Protein AF-A0ABD5YX80-F1 (afdb_monomer_lite)

Organism: NCBI:txid2934937

Secondary structure (DSSP, 8-state):
------S-HHHHHHHHHTTS---TT--EEEEEEE---SS-HHHHHHHHHHHSTTSS--THHHHHHH-SEEEEEEEES-HHHHHHHHHHT-TTS-HHHHHS-EEEEEEEEE-SSHHHHHHHHHHHHHHHHHHSTTEEEEE--S--TTS-S------------

InterPro domains:
  IPR000305 GIY-YIG endonuclease [PF01541] (69-129)
  IPR000305 GIY-YIG endonuclease [PS50164] (25-134)
  IPR035901 GIY-YIG endonuclease superfamily [G3DSA:3.40.1440.10] (60-147)

Structure (mmCIF, N/CA/C/O backbone):
data_AF-A0ABD5YX80-F1
#
_entry.id   AF-A0ABD5YX80-F1
#
loop_
_atom_site.group_PDB
_atom_site.id
_atom_site.type_symbol
_atom_site.label_atom_id
_atom_site.label_alt_id
_atom_site.label_comp_id
_atom_site.label_asym_id
_atom_site.label_entity_id
_atom_site.label_seq_id
_atom_site.pdbx_PDB_ins_code
_atom_site.Cartn_x
_atom_site.Cartn_y
_atom_site.Cartn_z
_atom_site.occupancy
_atom_site.B_iso_or_equiv
_atom_site.auth_seq_id
_atom_site.auth_comp_id
_atom_site.auth_asym_id
_atom_site.auth_atom_id
_atom_site.pdbx_PDB_model_num
ATOM 1 N N . MET A 1 1 ? 13.301 -26.886 2.115 1.00 29.22 1 MET A N 1
ATOM 2 C CA . MET A 1 1 ? 12.637 -25.979 3.072 1.00 29.22 1 MET A CA 1
ATOM 3 C C . MET A 1 1 ? 11.388 -25.474 2.377 1.00 29.22 1 MET A C 1
ATOM 5 O O . MET A 1 1 ? 11.510 -24.848 1.336 1.00 29.22 1 MET A O 1
ATOM 9 N N . GLU A 1 2 ? 10.217 -25.910 2.830 1.00 24.52 2 GLU A N 1
ATOM 10 C CA . GLU A 1 2 ? 8.963 -25.850 2.072 1.00 24.52 2 GLU A CA 1
ATOM 11 C C . GLU A 1 2 ? 8.122 -24.671 2.576 1.00 24.52 2 GLU A C 1
ATOM 13 O O . GLU A 1 2 ? 7.692 -24.659 3.729 1.00 24.52 2 GLU A O 1
ATOM 18 N N . ILE A 1 3 ? 7.931 -23.654 1.736 1.00 30.83 3 ILE A N 1
ATOM 19 C CA . ILE A 1 3 ? 7.043 -22.533 2.050 1.00 30.83 3 ILE A CA 1
ATOM 20 C C . ILE A 1 3 ? 5.607 -23.032 1.857 1.00 30.83 3 ILE A C 1
ATOM 22 O O . ILE A 1 3 ? 5.176 -23.290 0.732 1.00 30.83 3 ILE A O 1
ATOM 26 N N . LYS A 1 4 ? 4.858 -23.196 2.953 1.00 27.48 4 LYS A N 1
ATOM 27 C CA . LYS A 1 4 ? 3.425 -23.516 2.898 1.00 27.48 4 LYS A CA 1
ATOM 28 C C . LYS A 1 4 ? 2.635 -22.250 2.577 1.00 27.48 4 LYS A C 1
ATOM 30 O O . LYS A 1 4 ? 2.335 -21.457 3.462 1.00 27.48 4 LYS A O 1
ATOM 35 N N . LEU A 1 5 ? 2.315 -22.075 1.299 1.00 38.00 5 LEU A N 1
ATOM 36 C CA . LEU A 1 5 ? 1.344 -21.082 0.837 1.00 38.00 5 LEU A CA 1
ATOM 37 C C . LEU A 1 5 ? -0.081 -21.484 1.276 1.00 38.00 5 LEU A C 1
ATOM 39 O O . LEU A 1 5 ? -0.358 -22.688 1.345 1.00 38.00 5 LEU A O 1
ATOM 43 N N . PRO A 1 6 ? -0.985 -20.518 1.543 1.00 39.28 6 PRO A N 1
ATOM 44 C CA . PRO A 1 6 ? -2.387 -20.793 1.854 1.00 39.28 6 PRO A CA 1
ATOM 45 C C . PRO A 1 6 ? -3.022 -21.699 0.792 1.00 39.28 6 PRO A C 1
ATOM 47 O O . PRO A 1 6 ? -2.756 -21.564 -0.401 1.00 39.28 6 PRO A O 1
ATOM 50 N N . SER A 1 7 ? -3.853 -22.646 1.225 1.00 43.47 7 SER A N 1
ATOM 51 C CA . SER A 1 7 ? -4.444 -23.710 0.399 1.00 43.47 7 SER A CA 1
ATOM 52 C C . SER A 1 7 ? -5.546 -23.245 -0.561 1.00 43.47 7 SER A C 1
ATOM 54 O O . SER A 1 7 ? -6.302 -24.075 -1.062 1.00 43.47 7 SER A O 1
ATOM 56 N N . ASP A 1 8 ? -5.661 -21.943 -0.809 1.00 41.28 8 ASP A N 1
ATOM 57 C CA . ASP A 1 8 ? -6.669 -21.386 -1.701 1.00 41.28 8 ASP A CA 1
ATOM 58 C C . ASP A 1 8 ? -6.208 -21.526 -3.171 1.00 41.28 8 ASP A C 1
ATOM 60 O O . ASP A 1 8 ? -5.176 -20.960 -3.560 1.00 41.28 8 ASP A O 1
ATOM 64 N N . PRO A 1 9 ? -6.930 -22.295 -4.010 1.00 40.94 9 PRO A N 1
ATOM 65 C CA . PRO A 1 9 ? -6.557 -22.538 -5.404 1.00 40.94 9 PRO A CA 1
ATOM 66 C C . PRO A 1 9 ? -6.540 -21.262 -6.264 1.00 40.94 9 PRO A C 1
ATOM 68 O O . PRO A 1 9 ? -5.878 -21.240 -7.301 1.00 40.94 9 PRO A O 1
ATOM 71 N N . THR A 1 10 ? -7.178 -20.179 -5.813 1.00 42.62 10 THR A N 1
ATOM 72 C CA . THR A 1 10 ? -7.237 -18.888 -6.516 1.00 42.62 10 THR A CA 1
ATOM 73 C C . THR A 1 10 ? -5.892 -18.145 -6.481 1.00 42.62 10 THR A C 1
ATOM 75 O O . THR A 1 10 ? -5.532 -17.447 -7.433 1.00 42.62 10 THR A O 1
ATOM 78 N N . TYR A 1 11 ? -5.086 -18.352 -5.430 1.00 47.09 11 TYR A N 1
ATOM 79 C CA . TYR A 1 11 ? -3.768 -17.717 -5.286 1.00 47.09 11 TYR A CA 1
ATOM 80 C C . TYR A 1 11 ? -2.703 -18.336 -6.190 1.00 47.09 11 TYR A C 1
ATOM 82 O O . TYR A 1 11 ? -1.842 -17.622 -6.701 1.00 47.09 11 TYR A O 1
ATOM 90 N N . ARG A 1 12 ? -2.755 -19.655 -6.417 1.00 42.00 12 ARG A N 1
ATOM 91 C CA . ARG A 1 12 ? -1.761 -20.350 -7.252 1.00 42.00 12 ARG A CA 1
ATOM 92 C C . ARG A 1 12 ? -1.903 -19.997 -8.725 1.00 42.00 12 ARG A C 1
ATOM 94 O O . ARG A 1 12 ? -0.890 -19.779 -9.377 1.00 42.00 12 ARG A O 1
ATOM 101 N N . G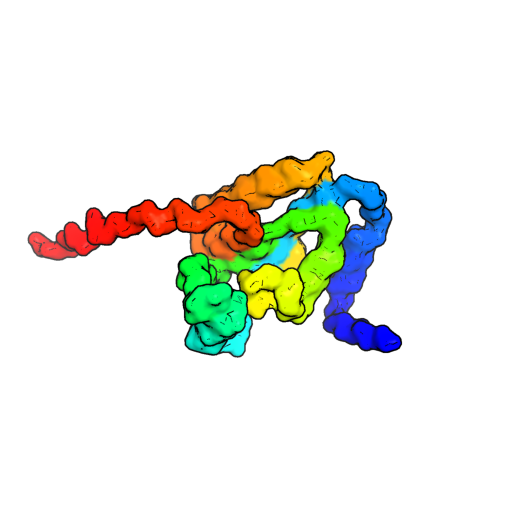LU A 1 13 ? -3.130 -19.894 -9.227 1.00 41.56 13 GLU A N 1
ATOM 102 C CA . GLU A 1 13 ? -3.365 -19.555 -10.633 1.00 41.56 13 GLU A CA 1
ATOM 103 C C . GLU A 1 13 ? -3.093 -18.066 -10.905 1.00 41.56 13 GLU A C 1
ATOM 105 O O . GLU A 1 13 ? -2.477 -17.731 -11.912 1.00 41.56 13 GLU A O 1
ATOM 110 N N . THR A 1 14 ? -3.423 -17.174 -9.960 1.00 41.47 14 THR A N 1
ATOM 111 C CA . THR A 1 14 ? -3.083 -15.742 -10.067 1.00 41.47 14 THR A CA 1
ATOM 112 C C . THR A 1 14 ? -1.569 -15.524 -9.999 1.00 41.47 14 THR A C 1
ATOM 114 O O . THR A 1 14 ? -1.013 -14.848 -10.856 1.00 41.47 14 THR A O 1
ATOM 117 N N . ALA A 1 15 ? -0.863 -16.145 -9.047 1.00 40.53 15 ALA A N 1
ATOM 118 C CA . ALA A 1 15 ? 0.597 -16.054 -8.964 1.00 40.53 15 ALA A CA 1
ATOM 119 C C . ALA A 1 15 ? 1.301 -16.674 -10.186 1.00 40.53 15 ALA A C 1
ATOM 121 O O . ALA A 1 15 ? 2.346 -16.174 -10.603 1.00 40.53 15 ALA A O 1
ATOM 122 N N . ARG A 1 16 ? 0.717 -17.725 -10.783 1.00 41.62 16 ARG A N 1
ATOM 123 C CA . ARG A 1 16 ? 1.209 -18.377 -12.004 1.00 41.62 16 ARG A CA 1
ATOM 124 C C . ARG A 1 16 ? 1.036 -17.505 -13.254 1.00 41.62 16 ARG A C 1
ATOM 126 O O . ARG A 1 16 ? 1.978 -17.365 -14.023 1.00 41.62 16 ARG A O 1
ATOM 133 N N . LEU A 1 17 ? -0.126 -16.876 -13.437 1.00 45.97 17 LEU A N 1
ATOM 134 C CA . LEU A 1 17 ? -0.362 -15.941 -14.549 1.00 45.97 17 LEU A CA 1
ATOM 135 C C . LEU A 1 17 ? 0.510 -14.678 -14.450 1.00 45.97 17 LEU A C 1
ATOM 137 O O . LEU A 1 17 ? 0.770 -14.025 -15.455 1.00 45.97 17 LEU A O 1
ATOM 141 N N . LEU A 1 18 ? 0.992 -14.356 -13.248 1.00 44.84 18 LEU A N 1
ATOM 142 C CA . LEU A 1 18 ? 1.946 -13.276 -12.998 1.00 44.84 18 LEU A CA 1
ATOM 143 C C . LEU A 1 18 ? 3.418 -13.676 -13.223 1.00 44.84 18 LEU A C 1
ATOM 145 O O . LEU A 1 18 ? 4.263 -12.788 -13.280 1.00 44.84 18 LEU A O 1
ATOM 149 N N . THR A 1 19 ? 3.740 -14.976 -13.324 1.00 42.44 19 THR A N 1
ATOM 150 C CA . THR A 1 19 ? 5.124 -15.501 -13.422 1.00 42.44 19 THR A CA 1
ATOM 151 C C . THR A 1 19 ? 5.559 -15.892 -14.840 1.00 42.44 19 THR A C 1
ATOM 153 O O . THR A 1 19 ? 6.724 -16.246 -15.022 1.00 42.44 19 THR A O 1
ATOM 156 N N . GLU A 1 20 ? 4.688 -15.836 -15.854 1.00 40.50 20 GLU A N 1
ATOM 157 C CA . GLU A 1 20 ? 5.092 -16.126 -17.238 1.00 40.50 20 GLU A CA 1
ATOM 158 C C . GLU A 1 20 ? 5.854 -14.932 -17.852 1.00 40.50 20 GLU A C 1
ATOM 160 O O . GLU A 1 20 ? 5.275 -13.909 -18.205 1.00 40.50 20 GLU A O 1
ATOM 165 N N . SER A 1 21 ? 7.182 -15.103 -17.913 1.00 43.34 21 SER A N 1
ATOM 166 C CA . SER A 1 21 ? 8.235 -14.293 -18.552 1.00 43.34 21 SER A CA 1
ATOM 167 C C . SER A 1 21 ? 8.061 -12.772 -18.530 1.00 43.34 21 SER A C 1
ATOM 169 O O . SER A 1 21 ? 7.691 -12.148 -19.523 1.00 43.34 21 SER A O 1
ATOM 171 N N . VAL A 1 22 ? 8.463 -12.173 -17.408 1.00 46.50 22 VAL A N 1
ATOM 172 C CA . VAL A 1 22 ? 8.864 -10.763 -17.341 1.00 46.50 22 VAL A CA 1
ATOM 173 C C . VAL A 1 22 ? 10.317 -10.688 -17.811 1.00 46.50 22 VAL A C 1
ATOM 175 O O . VAL A 1 22 ? 11.216 -11.149 -17.105 1.00 46.50 22 VAL A O 1
ATOM 178 N N . GLU A 1 23 ? 10.556 -10.177 -19.020 1.00 46.47 23 GLU A N 1
ATOM 179 C CA . GLU A 1 23 ? 11.920 -9.833 -19.423 1.00 46.47 23 GLU A CA 1
ATOM 180 C C . GLU A 1 23 ? 12.447 -8.722 -18.503 1.00 46.47 23 GLU A C 1
ATOM 182 O O . GLU A 1 23 ? 11.728 -7.796 -18.117 1.00 46.47 23 GLU A O 1
ATOM 187 N N . ALA A 1 24 ? 13.697 -8.877 -18.073 1.00 46.47 24 ALA A N 1
ATOM 188 C CA . ALA A 1 24 ? 14.333 -7.997 -17.110 1.00 46.47 24 ALA A CA 1
ATOM 189 C C . ALA A 1 24 ? 14.589 -6.625 -17.748 1.00 46.47 24 ALA A C 1
ATOM 191 O O . ALA A 1 24 ? 15.560 -6.487 -18.478 1.00 46.47 24 ALA A O 1
ATOM 192 N N . GLU A 1 25 ? 13.684 -5.673 -17.494 1.00 54.44 25 GLU A N 1
ATOM 193 C CA . GLU A 1 25 ? 13.874 -4.203 -17.442 1.00 54.44 25 GLU A CA 1
ATOM 194 C C . GLU A 1 25 ? 12.533 -3.436 -17.287 1.00 54.44 25 GLU A C 1
ATOM 196 O O . GLU A 1 25 ? 12.449 -2.231 -17.521 1.00 54.44 25 GLU A O 1
ATOM 201 N N . GLU A 1 26 ? 11.443 -4.102 -16.891 1.00 72.81 26 GLU A N 1
ATOM 202 C CA . GLU A 1 26 ? 10.098 -3.517 -16.936 1.00 72.81 26 GLU A CA 1
ATOM 203 C C . GLU A 1 26 ? 9.591 -3.147 -15.535 1.00 72.81 26 GLU A C 1
ATOM 205 O O . GLU A 1 26 ? 9.461 -3.998 -14.656 1.00 72.81 26 GLU A O 1
ATOM 210 N N . THR A 1 27 ? 9.273 -1.866 -15.314 1.00 88.38 27 THR A N 1
ATOM 211 C CA . THR A 1 27 ? 8.610 -1.412 -14.082 1.00 88.38 27 THR A CA 1
ATOM 212 C C . THR A 1 27 ? 7.099 -1.631 -14.180 1.00 88.38 27 THR A C 1
ATOM 214 O O . THR A 1 27 ? 6.471 -1.332 -15.196 1.00 88.38 27 THR A O 1
ATOM 217 N N . TYR A 1 28 ? 6.489 -2.113 -13.104 1.00 89.88 28 TYR A N 1
ATOM 218 C CA . TYR A 1 28 ? 5.057 -2.355 -12.987 1.00 89.88 28 TYR A CA 1
ATOM 219 C C . TYR A 1 28 ? 4.441 -1.466 -11.918 1.00 89.88 28 TYR A C 1
ATOM 221 O O . TYR A 1 28 ? 4.994 -1.327 -10.835 1.00 89.88 28 TYR A O 1
ATOM 229 N N . LEU A 1 29 ? 3.249 -0.948 -12.199 1.00 90.19 29 LEU A N 1
ATOM 230 C CA . LEU A 1 29 ? 2.333 -0.346 -11.238 1.00 90.19 29 LEU A CA 1
ATOM 231 C C . LEU A 1 29 ? 1.341 -1.407 -10.754 1.00 90.19 29 LEU A C 1
ATOM 233 O O . LEU A 1 29 ? 0.743 -2.111 -11.572 1.00 90.19 29 LEU A O 1
ATOM 237 N N . TYR A 1 30 ? 1.103 -1.491 -9.452 1.00 88.69 30 TYR A N 1
ATOM 238 C CA . TYR A 1 30 ? 0.128 -2.407 -8.871 1.00 88.69 30 TYR A CA 1
ATOM 239 C C . TYR A 1 30 ? -0.771 -1.724 -7.840 1.00 88.69 30 TYR A C 1
ATOM 241 O O . TYR A 1 30 ? -0.413 -0.712 -7.239 1.00 88.69 30 TYR A O 1
ATOM 249 N N . LEU A 1 31 ? -1.961 -2.300 -7.662 1.00 89.38 31 LEU A N 1
ATOM 250 C CA . LEU A 1 31 ? -2.948 -1.887 -6.671 1.00 89.38 31 LEU A CA 1
ATOM 251 C C . LEU A 1 31 ? -3.391 -3.105 -5.866 1.00 89.38 31 LEU A C 1
ATOM 253 O O . LEU A 1 31 ? -3.875 -4.091 -6.433 1.00 89.38 31 LEU A O 1
ATOM 257 N N . LEU A 1 32 ? -3.233 -3.016 -4.551 1.00 92.06 32 LEU A N 1
ATOM 258 C CA . LEU A 1 32 ? -3.665 -4.021 -3.588 1.00 92.06 32 LEU A CA 1
ATOM 259 C C . LEU A 1 32 ? -4.880 -3.501 -2.834 1.00 92.06 32 LEU A C 1
ATOM 261 O O . LEU A 1 32 ? -4.892 -2.352 -2.396 1.00 92.06 32 LEU A O 1
ATOM 265 N N . GLU A 1 33 ? -5.884 -4.349 -2.665 1.00 90.69 33 GLU A N 1
ATOM 266 C CA . GLU A 1 33 ? -6.953 -4.087 -1.712 1.00 90.69 33 GLU A CA 1
ATOM 267 C C . GLU A 1 33 ? -6.567 -4.654 -0.353 1.00 90.69 33 GLU A C 1
ATOM 269 O O . GLU A 1 33 ? -6.146 -5.811 -0.236 1.00 90.69 33 GLU A O 1
ATOM 274 N N . CYS A 1 34 ? -6.704 -3.810 0.661 1.00 94.00 34 CYS A N 1
ATOM 275 C CA . CYS A 1 34 ? -6.309 -4.088 2.026 1.00 94.00 34 CYS A CA 1
ATOM 276 C C . CYS A 1 34 ? -7.538 -4.215 2.918 1.00 94.00 34 CYS A C 1
ATOM 278 O O . CYS A 1 34 ? -8.581 -3.608 2.675 1.00 94.00 34 CYS A O 1
ATOM 280 N N . GLU A 1 35 ? -7.405 -5.004 3.975 1.00 92.19 35 GLU A N 1
ATOM 281 C CA . GLU A 1 35 ? -8.439 -5.144 4.995 1.00 92.19 35 GLU A CA 1
ATOM 282 C C . GLU A 1 35 ? -7.989 -4.581 6.338 1.00 92.19 35 GLU A C 1
ATOM 284 O O . GLU A 1 35 ? -6.799 -4.444 6.633 1.00 92.19 35 GLU A O 1
ATOM 289 N N . ARG A 1 36 ? -8.976 -4.237 7.169 1.00 89.31 36 ARG A N 1
ATOM 290 C CA . ARG A 1 36 ? -8.714 -3.902 8.564 1.00 89.31 36 ARG A CA 1
ATOM 291 C C . ARG A 1 36 ? -8.444 -5.200 9.326 1.00 89.31 36 ARG A C 1
ATOM 293 O O . ARG A 1 36 ? -9.287 -6.098 9.266 1.00 89.31 36 ARG A O 1
ATOM 300 N N . PRO A 1 37 ? -7.324 -5.304 10.058 1.00 86.19 37 PRO A N 1
ATOM 301 C CA . PRO A 1 37 ? -7.063 -6.478 10.872 1.00 86.19 37 PRO A CA 1
ATOM 302 C C . PRO A 1 37 ? -8.094 -6.575 12.001 1.00 86.19 37 PRO A C 1
ATOM 304 O O . PRO A 1 37 ? -8.653 -5.573 12.453 1.00 86.19 37 PRO A O 1
ATOM 307 N N . ASN A 1 38 ? -8.320 -7.791 12.494 1.00 86.75 38 ASN A N 1
ATOM 308 C CA . ASN A 1 38 ? -9.163 -8.035 13.661 1.00 86.75 38 ASN A CA 1
ATOM 309 C C . ASN A 1 38 ? -8.402 -7.702 14.961 1.00 86.75 38 ASN A C 1
ATOM 311 O O . ASN A 1 38 ? -8.083 -8.582 15.758 1.00 86.75 38 ASN A O 1
ATOM 315 N N . GLU A 1 39 ? -8.056 -6.427 15.133 1.00 87.81 39 GLU A N 1
ATOM 316 C CA . GLU A 1 39 ? -7.275 -5.891 16.251 1.00 87.81 39 GLU A CA 1
ATOM 317 C C . GLU A 1 39 ? -7.885 -4.572 16.752 1.00 87.81 39 GLU A C 1
ATOM 319 O O . GLU A 1 39 ? -8.667 -3.916 16.061 1.00 87.81 39 GLU A O 1
ATOM 324 N N . THR A 1 40 ? -7.535 -4.161 17.976 1.00 89.69 40 THR A N 1
ATOM 325 C CA . THR A 1 40 ? -7.988 -2.865 18.506 1.00 89.69 40 THR A CA 1
ATOM 326 C C . THR A 1 40 ? -7.212 -1.712 17.874 1.00 89.69 40 THR A C 1
ATOM 328 O O . THR A 1 40 ? -6.027 -1.847 17.565 1.00 89.69 40 THR A O 1
ATOM 331 N N . VAL A 1 41 ? -7.848 -0.542 17.757 1.00 87.56 41 VAL A N 1
ATOM 332 C CA . VAL A 1 41 ? -7.194 0.684 17.265 1.00 87.56 41 VAL A CA 1
ATOM 333 C C . VAL A 1 41 ? -5.929 1.001 18.068 1.00 87.56 41 VAL A C 1
ATOM 335 O O . VAL A 1 41 ? -4.901 1.334 17.488 1.00 87.56 41 VAL A O 1
ATOM 338 N N . GLN A 1 42 ? -5.967 0.835 19.391 1.00 88.81 42 GLN A N 1
ATOM 339 C CA . GLN A 1 42 ? -4.823 1.052 20.276 1.00 88.81 42 GLN A CA 1
ATOM 340 C C . GLN A 1 42 ? -3.662 0.103 19.955 1.00 88.81 42 GLN A C 1
ATOM 342 O O . GLN A 1 42 ? -2.518 0.546 19.898 1.00 88.81 42 GLN A O 1
ATOM 347 N N . THR A 1 43 ? -3.942 -1.178 19.697 1.00 90.06 43 THR A N 1
ATOM 348 C CA . THR A 1 43 ? -2.920 -2.151 19.274 1.00 90.06 43 THR A CA 1
ATOM 349 C C . THR A 1 43 ? -2.292 -1.749 17.942 1.00 90.06 43 THR A C 1
ATOM 351 O O . THR A 1 43 ? -1.073 -1.813 17.791 1.00 90.06 43 THR A O 1
ATOM 354 N N . MET A 1 44 ? -3.103 -1.282 16.989 1.00 89.25 44 MET A N 1
ATOM 355 C CA . MET A 1 44 ? -2.590 -0.807 15.706 1.00 89.25 44 MET A CA 1
ATOM 356 C C . MET A 1 44 ? -1.692 0.422 15.881 1.00 89.25 44 MET A C 1
ATOM 358 O O . MET A 1 44 ? -0.613 0.462 15.297 1.00 89.25 44 MET A O 1
ATOM 362 N N . ILE A 1 45 ? -2.108 1.401 16.694 1.00 88.25 45 ILE A N 1
ATOM 363 C CA . ILE A 1 45 ? -1.327 2.614 16.989 1.00 88.25 45 ILE A CA 1
ATOM 364 C C . ILE A 1 45 ? 0.023 2.241 17.604 1.00 88.25 45 ILE A C 1
ATOM 366 O O . ILE A 1 45 ? 1.051 2.677 17.101 1.00 88.25 45 ILE A O 1
ATOM 370 N N . GLN A 1 46 ? 0.040 1.359 18.605 1.00 89.06 46 GLN A N 1
ATOM 371 C CA . GLN A 1 46 ? 1.281 0.897 19.238 1.00 89.06 46 GLN A CA 1
ATOM 372 C C . GLN A 1 46 ? 2.232 0.230 18.237 1.00 89.06 46 GLN A C 1
ATOM 374 O O . GLN A 1 46 ? 3.437 0.475 18.266 1.00 89.06 46 GLN A O 1
ATOM 379 N N . ARG A 1 47 ? 1.702 -0.592 17.320 1.00 87.69 47 ARG A N 1
ATOM 380 C CA . ARG A 1 47 ? 2.496 -1.191 16.236 1.00 87.69 47 ARG A CA 1
ATOM 381 C C . ARG A 1 47 ? 3.007 -0.139 15.255 1.00 87.69 47 ARG A C 1
ATOM 383 O O . ARG A 1 47 ? 4.110 -0.288 14.742 1.00 87.69 47 ARG A O 1
ATOM 390 N N . ALA A 1 48 ? 2.225 0.891 14.954 1.00 86.81 48 ALA A N 1
ATOM 391 C CA . ALA A 1 48 ? 2.659 1.973 14.078 1.00 86.81 48 ALA A CA 1
ATOM 392 C C . ALA A 1 48 ? 3.786 2.791 14.725 1.00 86.81 48 ALA A C 1
ATOM 394 O O . ALA A 1 48 ? 4.803 3.047 14.088 1.00 86.81 48 ALA A O 1
ATOM 395 N N . GLU A 1 49 ? 3.636 3.129 16.006 1.00 87.81 49 GLU A N 1
ATOM 396 C CA . GLU A 1 49 ? 4.631 3.843 16.806 1.00 87.81 49 GLU A CA 1
ATOM 397 C C . GLU A 1 49 ? 5.939 3.056 16.899 1.00 87.81 49 GLU A C 1
ATOM 399 O O . GLU A 1 49 ? 6.996 3.611 16.627 1.00 87.81 49 GLU A O 1
ATOM 404 N N . SER A 1 50 ? 5.881 1.748 17.172 1.00 84.69 50 SER A N 1
ATOM 405 C CA . SER A 1 50 ? 7.080 0.910 17.319 1.00 84.69 50 SER A CA 1
ATOM 406 C C . SER A 1 50 ? 7.921 0.772 16.045 1.00 84.69 50 SER A C 1
ATOM 408 O O . SER A 1 50 ? 9.060 0.318 16.111 1.00 84.69 50 SER A O 1
ATOM 410 N N . HIS A 1 51 ? 7.350 1.090 14.883 1.00 77.88 51 HIS A N 1
ATOM 411 C CA . HIS A 1 51 ? 8.011 1.003 13.577 1.00 77.88 51 HIS A CA 1
ATOM 412 C C . HIS A 1 51 ? 8.221 2.371 12.925 1.00 77.88 51 HIS A C 1
ATOM 414 O O . HIS A 1 51 ? 8.810 2.454 11.848 1.00 77.88 51 HIS A O 1
ATOM 420 N N . SER A 1 52 ? 7.737 3.435 13.561 1.00 74.25 52 SER A N 1
ATOM 421 C CA . SER A 1 52 ? 7.922 4.808 13.119 1.00 74.25 52 SER A CA 1
ATOM 422 C C . SER A 1 52 ? 9.237 5.346 13.666 1.00 74.25 52 SER A C 1
ATOM 424 O O . SER A 1 52 ? 9.545 5.183 14.845 1.00 74.25 52 SER A O 1
ATOM 426 N N . TYR A 1 53 ? 9.995 6.052 12.827 1.00 68.81 53 TYR A N 1
ATOM 427 C CA . TYR A 1 53 ? 11.255 6.689 13.225 1.00 68.81 53 TYR A CA 1
ATOM 428 C C . TYR A 1 53 ? 11.086 7.638 14.426 1.00 68.81 53 TYR A C 1
ATOM 430 O O . TYR A 1 53 ? 11.979 7.764 15.262 1.00 68.81 53 TYR A O 1
ATOM 438 N N . TYR A 1 54 ? 9.916 8.274 14.541 1.00 69.75 54 TYR A N 1
ATOM 439 C CA . TYR A 1 54 ? 9.613 9.246 15.593 1.00 69.75 54 TYR A CA 1
ATOM 440 C C . TYR A 1 54 ? 8.881 8.651 16.801 1.00 69.75 54 TYR A C 1
ATOM 442 O O . TYR A 1 54 ? 8.518 9.398 17.706 1.00 69.75 54 TYR A O 1
ATOM 450 N N . ASN A 1 55 ? 8.661 7.331 16.844 1.00 78.56 55 ASN A N 1
ATOM 451 C CA . ASN A 1 55 ? 7.802 6.676 17.839 1.00 78.56 55 ASN A CA 1
ATOM 452 C C . ASN A 1 55 ? 6.392 7.289 17.924 1.00 78.56 55 ASN A C 1
ATOM 454 O O . ASN A 1 55 ? 5.773 7.313 18.984 1.00 78.56 55 ASN A O 1
ATOM 458 N N . THR A 1 56 ? 5.896 7.811 16.803 1.00 84.12 56 THR A N 1
ATOM 459 C CA . THR A 1 56 ? 4.559 8.391 16.674 1.00 84.12 56 THR A CA 1
ATOM 460 C C . THR A 1 56 ? 3.812 7.711 15.538 1.00 84.12 56 THR A C 1
ATOM 462 O O . THR A 1 56 ? 4.404 7.346 14.516 1.00 84.12 56 THR A O 1
ATOM 465 N N . ALA A 1 57 ? 2.502 7.538 15.708 1.00 83.44 57 ALA A N 1
ATOM 466 C CA . ALA A 1 57 ? 1.654 7.035 14.640 1.00 83.44 57 ALA A CA 1
ATOM 467 C C . ALA A 1 57 ? 1.701 7.993 13.430 1.00 83.44 57 ALA A C 1
ATOM 469 O O . ALA A 1 57 ? 1.609 9.211 13.613 1.00 83.44 57 ALA A O 1
ATOM 470 N N . PRO A 1 58 ? 1.829 7.476 12.195 1.00 86.50 58 PRO A N 1
ATOM 471 C CA . PRO A 1 58 ? 1.811 8.315 11.004 1.00 86.50 58 PRO A CA 1
ATOM 472 C C . PRO A 1 58 ? 0.501 9.101 10.869 1.00 86.50 58 PRO A C 1
ATOM 474 O O . PRO A 1 58 ? -0.576 8.563 11.125 1.00 86.50 58 PRO A O 1
ATOM 477 N N . SER A 1 59 ? 0.572 10.346 10.389 1.00 86.88 59 SER A N 1
ATOM 478 C CA . SER A 1 59 ? -0.592 11.242 10.249 1.00 86.88 59 SER A CA 1
ATOM 479 C C . SER A 1 59 ? -1.718 10.660 9.387 1.00 86.88 59 SER A C 1
ATOM 481 O O . SER A 1 59 ? -2.898 10.880 9.652 1.00 86.88 59 SER A O 1
ATOM 483 N N . TRP A 1 60 ? -1.371 9.855 8.383 1.00 88.31 60 TRP A N 1
ATOM 484 C CA . TRP A 1 60 ? -2.338 9.194 7.510 1.00 88.31 60 TRP A CA 1
ATOM 485 C C . TRP A 1 60 ? -3.170 8.111 8.220 1.00 88.31 60 TRP A C 1
ATOM 487 O O . TRP A 1 60 ? -4.235 7.729 7.729 1.00 88.31 60 TRP A O 1
ATOM 497 N N . MET A 1 61 ? -2.714 7.604 9.369 1.00 89.56 61 MET A N 1
ATOM 498 C CA . MET A 1 61 ? -3.315 6.450 10.037 1.00 89.56 61 MET A CA 1
ATOM 499 C C . MET A 1 61 ? -4.739 6.727 10.521 1.00 89.56 61 MET A C 1
ATOM 501 O O . MET A 1 61 ? -5.613 5.873 10.381 1.00 89.56 61 MET A O 1
ATOM 505 N N . GLU A 1 62 ? -5.003 7.925 11.043 1.00 87.06 62 GLU A N 1
ATOM 506 C CA . GLU A 1 62 ? -6.341 8.303 11.510 1.00 87.06 62 GLU A CA 1
ATOM 507 C C . GLU A 1 62 ? -7.359 8.326 10.356 1.00 87.06 62 GLU A C 1
ATOM 509 O O . GLU A 1 62 ? -8.521 7.947 10.515 1.00 87.06 62 GLU A O 1
ATOM 514 N N . ILE A 1 63 ? -6.916 8.732 9.164 1.00 88.50 63 ILE A N 1
ATOM 515 C CA . ILE A 1 63 ? -7.739 8.748 7.951 1.00 88.50 63 ILE A CA 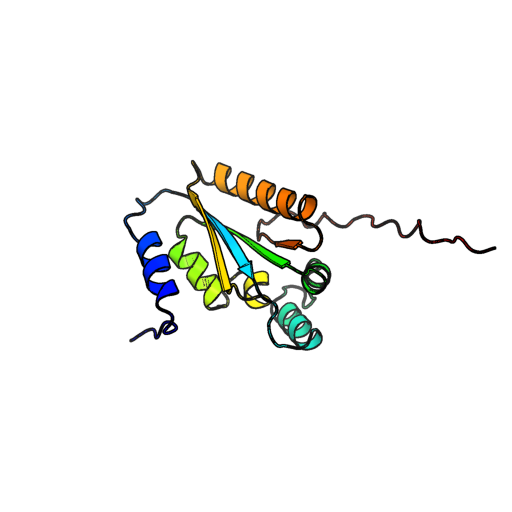1
ATOM 516 C C . ILE A 1 63 ? -8.005 7.310 7.492 1.00 88.50 63 ILE A C 1
ATOM 518 O O . ILE A 1 63 ? -9.159 6.943 7.269 1.00 88.50 63 ILE A O 1
ATOM 522 N N . ALA A 1 64 ? -6.967 6.469 7.444 1.00 90.25 64 ALA A N 1
ATOM 523 C CA . ALA A 1 64 ? -7.094 5.057 7.085 1.00 90.25 64 ALA A CA 1
ATOM 524 C C . ALA A 1 64 ? -8.066 4.302 8.016 1.00 90.25 64 ALA A C 1
ATOM 526 O O . ALA A 1 64 ? -8.930 3.558 7.556 1.00 90.25 64 ALA A O 1
ATOM 527 N N . LEU A 1 65 ? -8.001 4.545 9.328 1.00 89.75 65 LEU A N 1
ATOM 528 C CA . LEU A 1 65 ? -8.896 3.917 10.308 1.00 89.75 65 LEU A CA 1
ATOM 529 C C . LEU A 1 65 ? -10.368 4.332 10.149 1.00 89.75 65 LEU A C 1
ATOM 531 O O . LEU A 1 65 ? -11.266 3.585 10.548 1.00 89.75 65 LEU A O 1
ATOM 535 N N . ARG A 1 66 ? -10.636 5.503 9.560 1.00 87.81 66 ARG A N 1
ATOM 536 C CA . ARG A 1 66 ? -11.994 5.986 9.261 1.00 87.81 66 ARG A CA 1
ATOM 537 C C . ARG A 1 66 ? -12.500 5.536 7.886 1.00 87.81 66 ARG A C 1
A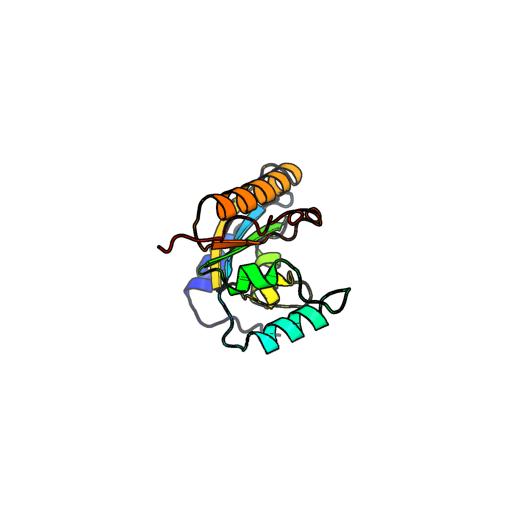TOM 539 O O . ARG A 1 66 ? -13.711 5.455 7.695 1.00 87.81 66 ARG A O 1
ATOM 546 N N . ALA A 1 67 ? -11.613 5.178 6.959 1.00 86.50 67 ALA A N 1
ATOM 547 C CA . ALA A 1 67 ? -11.964 4.796 5.592 1.00 86.50 67 ALA A CA 1
ATOM 548 C C . ALA A 1 67 ? -12.660 3.429 5.507 1.00 86.50 67 ALA A C 1
ATOM 550 O O . ALA A 1 67 ? -12.200 2.446 6.084 1.00 86.50 67 ALA A O 1
ATOM 551 N N . HIS A 1 68 ? -13.764 3.346 4.769 1.00 85.50 68 HIS A N 1
ATOM 552 C CA . HIS A 1 68 ? -14.494 2.096 4.543 1.00 85.50 68 HIS A CA 1
ATOM 553 C C . HIS A 1 68 ? -13.711 1.126 3.652 1.00 85.50 68 HIS A C 1
ATOM 555 O O . HIS A 1 68 ? -13.788 -0.083 3.853 1.00 85.50 68 HIS A O 1
ATOM 561 N N . HIS A 1 69 ? -12.954 1.663 2.693 1.00 86.69 69 HIS A N 1
ATOM 562 C CA . HIS A 1 69 ? -12.128 0.895 1.767 1.00 86.69 69 HIS A CA 1
ATOM 563 C C . HIS A 1 69 ? -10.674 1.352 1.848 1.00 86.69 69 HIS A C 1
ATOM 565 O O . HIS A 1 69 ? -10.396 2.546 1.958 1.00 86.69 69 HIS A O 1
ATOM 571 N N . LEU A 1 70 ? -9.750 0.397 1.776 1.00 91.81 70 LEU A N 1
ATOM 572 C CA . LEU A 1 70 ? -8.317 0.632 1.900 1.00 91.81 70 LEU A CA 1
ATOM 573 C C . LEU A 1 70 ? -7.607 0.050 0.689 1.00 91.81 70 LEU A C 1
ATOM 575 O O . LEU A 1 70 ? -7.784 -1.125 0.367 1.00 91.81 70 LEU A O 1
ATOM 579 N N . VAL A 1 71 ? -6.787 0.866 0.036 1.00 91.50 71 VAL A N 1
ATOM 580 C CA . VAL A 1 71 ? -5.979 0.413 -1.093 1.00 91.50 71 VAL A CA 1
ATOM 581 C C . VAL A 1 71 ? -4.538 0.877 -0.952 1.00 91.50 71 VAL A C 1
ATOM 583 O O . VAL A 1 71 ? -4.265 2.010 -0.556 1.00 91.50 71 VAL A O 1
ATOM 586 N N . TYR A 1 72 ? -3.616 -0.012 -1.300 1.00 94.69 72 TYR A N 1
ATOM 587 C CA . TYR A 1 72 ? -2.201 0.295 -1.436 1.00 94.69 72 TYR A CA 1
ATOM 588 C C . TYR A 1 72 ? -1.845 0.361 -2.918 1.00 94.69 72 TYR A C 1
ATOM 590 O O . TYR A 1 72 ? -2.137 -0.563 -3.678 1.00 94.69 72 TYR A O 1
ATOM 598 N N . VAL A 1 73 ? -1.211 1.452 -3.321 1.00 93.00 73 VAL A N 1
ATOM 599 C CA . VAL A 1 73 ? -0.675 1.670 -4.659 1.00 93.00 73 VAL A CA 1
ATOM 600 C C . VAL A 1 73 ? 0.843 1.611 -4.548 1.00 93.00 73 VAL A C 1
ATOM 602 O O . VAL A 1 73 ? 1.416 2.208 -3.641 1.00 93.00 73 VAL A O 1
ATOM 605 N N . GLY A 1 74 ? 1.496 0.895 -5.456 1.00 93.88 74 GLY A N 1
ATOM 606 C CA . GLY A 1 74 ? 2.952 0.851 -5.497 1.00 93.88 74 GLY A CA 1
ATOM 607 C C . GLY A 1 74 ? 3.480 0.540 -6.887 1.00 93.88 74 GLY A C 1
ATOM 608 O O . GLY A 1 74 ? 2.736 0.101 -7.768 1.00 93.88 74 GLY A O 1
ATOM 609 N N . GLN A 1 75 ? 4.782 0.736 -7.071 1.00 93.69 75 GLN A N 1
ATOM 610 C CA . GLN A 1 75 ? 5.502 0.322 -8.271 1.00 93.69 75 GLN A CA 1
ATOM 611 C C . GLN A 1 75 ? 6.722 -0.539 -7.947 1.00 93.69 75 GLN A C 1
ATOM 613 O O . GLN A 1 75 ? 7.264 -0.482 -6.841 1.00 93.69 75 GLN A O 1
ATOM 618 N N . THR A 1 76 ? 7.130 -1.388 -8.888 1.00 91.75 76 THR A N 1
ATOM 619 C CA . THR A 1 76 ? 8.331 -2.218 -8.750 1.00 91.75 76 THR A CA 1
ATOM 620 C C . THR A 1 76 ? 8.761 -2.840 -10.078 1.00 91.75 76 THR A C 1
ATOM 622 O O . THR A 1 76 ? 7.937 -3.094 -10.950 1.00 91.75 76 THR A O 1
ATOM 625 N N . GLU A 1 77 ? 10.044 -3.161 -10.205 1.00 90.38 77 GLU A N 1
ATOM 626 C CA . GLU A 1 77 ? 10.590 -4.010 -11.277 1.00 90.38 77 GLU A CA 1
ATOM 627 C C . GLU A 1 77 ? 10.410 -5.516 -10.980 1.00 90.38 77 GLU A C 1
ATOM 629 O O . GLU A 1 77 ? 10.561 -6.351 -11.864 1.00 90.38 77 GLU A O 1
ATOM 634 N N . ASN A 1 78 ? 10.050 -5.887 -9.742 1.00 88.06 78 ASN A N 1
ATOM 635 C CA . ASN A 1 78 ? 9.784 -7.268 -9.327 1.00 88.06 78 ASN A CA 1
ATOM 636 C C . ASN A 1 78 ? 8.388 -7.385 -8.678 1.00 88.06 78 ASN A C 1
ATOM 638 O O . ASN A 1 78 ? 8.282 -7.453 -7.445 1.00 88.06 78 ASN A O 1
ATOM 642 N N . PRO A 1 79 ? 7.301 -7.404 -9.479 1.00 87.00 79 PRO A N 1
ATOM 643 C CA . PRO A 1 79 ? 5.928 -7.367 -8.969 1.00 87.00 79 PRO A CA 1
ATOM 644 C C . PRO A 1 79 ? 5.609 -8.540 -8.052 1.00 87.00 79 PRO A C 1
ATOM 646 O O . PRO A 1 79 ? 5.023 -8.350 -6.990 1.00 87.00 79 PRO A O 1
ATOM 649 N N . ILE A 1 80 ? 6.049 -9.745 -8.405 1.00 87.19 80 ILE A N 1
ATOM 650 C CA . ILE A 1 80 ? 5.754 -10.945 -7.620 1.00 87.19 80 ILE A CA 1
ATOM 651 C C . ILE A 1 80 ? 6.462 -10.893 -6.273 1.00 87.19 80 ILE A C 1
ATOM 653 O O . ILE A 1 80 ? 5.827 -11.123 -5.242 1.00 87.19 80 ILE A O 1
ATOM 657 N N . GLY A 1 81 ? 7.756 -10.558 -6.270 1.00 83.38 81 GLY A N 1
ATOM 658 C CA . GLY A 1 81 ? 8.525 -10.416 -5.039 1.00 83.38 81 GLY A CA 1
ATOM 659 C C . GLY A 1 81 ? 7.906 -9.369 -4.120 1.00 83.38 81 GLY A C 1
ATOM 660 O O . GLY A 1 81 ? 7.617 -9.667 -2.964 1.00 83.38 81 GLY A O 1
ATOM 661 N N . ARG A 1 82 ? 7.605 -8.176 -4.649 1.00 90.50 82 ARG A N 1
ATOM 662 C CA . ARG A 1 82 ? 7.079 -7.071 -3.841 1.00 90.50 82 ARG A CA 1
ATOM 663 C C . ARG A 1 82 ? 5.674 -7.343 -3.304 1.00 90.50 82 ARG A C 1
ATOM 665 O O . ARG A 1 82 ? 5.426 -7.113 -2.125 1.00 90.50 82 ARG A O 1
ATOM 672 N N . ILE A 1 83 ? 4.768 -7.884 -4.121 1.00 88.56 83 ILE A N 1
ATOM 673 C CA . ILE A 1 83 ? 3.419 -8.264 -3.669 1.00 88.56 83 ILE A CA 1
ATOM 674 C C . ILE A 1 83 ? 3.505 -9.350 -2.591 1.00 88.56 83 ILE A C 1
ATOM 676 O O . ILE A 1 83 ? 2.787 -9.284 -1.595 1.00 88.56 83 ILE A O 1
ATOM 680 N N . THR A 1 84 ? 4.417 -10.313 -2.746 1.00 85.56 84 THR A N 1
ATOM 681 C CA . THR A 1 84 ? 4.649 -11.357 -1.738 1.00 85.56 84 THR A CA 1
ATOM 682 C C . THR A 1 84 ? 5.150 -10.762 -0.423 1.00 85.56 84 THR A C 1
ATOM 684 O O . THR A 1 84 ? 4.627 -11.117 0.630 1.00 85.56 84 THR A O 1
ATOM 687 N N . THR A 1 85 ? 6.097 -9.820 -0.471 1.00 87.62 85 THR A N 1
ATOM 688 C CA . THR A 1 85 ? 6.565 -9.067 0.704 1.00 87.62 85 THR A CA 1
ATOM 689 C C . THR A 1 85 ? 5.398 -8.403 1.441 1.00 87.62 85 THR A C 1
ATOM 691 O O . THR A 1 85 ? 5.266 -8.571 2.653 1.00 87.62 85 THR A O 1
ATOM 694 N N . HIS A 1 86 ? 4.502 -7.720 0.719 1.00 90.81 86 HIS A N 1
ATOM 695 C CA . HIS A 1 86 ? 3.318 -7.095 1.315 1.00 90.81 86 HIS A CA 1
ATOM 696 C C . HIS A 1 86 ? 2.350 -8.114 1.928 1.00 90.81 86 HIS A C 1
ATOM 698 O O . HIS A 1 86 ? 1.879 -7.909 3.043 1.00 90.81 86 HIS A O 1
ATOM 704 N N . ALA A 1 87 ? 2.078 -9.224 1.238 1.00 87.56 87 ALA A N 1
ATOM 705 C CA . ALA A 1 87 ? 1.178 -10.270 1.728 1.00 87.56 87 ALA A CA 1
ATOM 706 C C . ALA A 1 87 ? 1.717 -10.996 2.971 1.00 87.56 87 ALA A C 1
ATOM 708 O O . ALA A 1 87 ? 0.944 -11.435 3.817 1.00 87.56 87 ALA A O 1
ATOM 709 N N . GLN A 1 88 ? 3.039 -11.124 3.091 1.00 85.50 88 GLN A N 1
ATOM 710 C CA . GLN A 1 88 ? 3.686 -11.737 4.252 1.00 85.50 88 GLN A CA 1
ATOM 711 C C . GLN A 1 88 ? 3.836 -10.773 5.436 1.00 85.50 88 GLN A C 1
ATOM 713 O O . GLN A 1 88 ? 4.107 -11.228 6.545 1.00 85.50 88 GLN A O 1
ATOM 718 N N . GLY A 1 89 ? 3.678 -9.463 5.216 1.00 84.69 89 GLY A N 1
ATOM 719 C CA . GLY A 1 89 ? 3.811 -8.447 6.260 1.00 84.69 89 GLY A CA 1
ATOM 720 C C . GLY A 1 89 ? 5.206 -8.395 6.891 1.00 84.69 89 GLY A C 1
ATOM 721 O O . GLY A 1 89 ? 5.318 -8.078 8.076 1.00 84.69 89 GLY A O 1
ATOM 722 N N . THR A 1 90 ? 6.258 -8.734 6.134 1.00 82.31 90 THR A N 1
ATOM 723 C CA . THR A 1 90 ? 7.641 -8.706 6.636 1.00 82.31 90 THR A CA 1
ATOM 724 C C . THR A 1 90 ? 8.102 -7.276 6.925 1.00 82.31 90 THR A C 1
ATOM 726 O O . THR A 1 90 ? 7.448 -6.306 6.541 1.00 82.31 90 THR A O 1
ATOM 729 N N . ASP A 1 91 ? 9.250 -7.123 7.587 1.00 83.94 91 ASP A N 1
ATOM 730 C CA . ASP A 1 91 ? 9.810 -5.798 7.890 1.00 83.94 91 ASP A CA 1
ATOM 731 C C . ASP A 1 91 ? 10.188 -4.995 6.634 1.00 83.94 91 ASP A C 1
ATOM 733 O O . ASP A 1 91 ? 10.213 -3.769 6.685 1.00 83.94 91 ASP A O 1
ATOM 737 N N . ASP A 1 92 ? 10.376 -5.668 5.494 1.00 84.56 92 ASP A N 1
ATOM 738 C CA . ASP A 1 92 ? 10.621 -5.040 4.188 1.00 84.56 92 ASP A CA 1
ATOM 739 C C . ASP A 1 92 ? 9.338 -4.513 3.513 1.00 84.56 92 ASP A C 1
ATOM 741 O O . ASP A 1 92 ? 9.398 -3.851 2.468 1.00 84.56 92 ASP A O 1
ATOM 745 N N . ALA A 1 93 ? 8.159 -4.840 4.051 1.00 88.62 93 ALA A N 1
ATOM 746 C CA . ALA A 1 93 ? 6.885 -4.346 3.547 1.00 88.62 93 ALA A CA 1
ATOM 747 C C . ALA A 1 93 ? 6.636 -2.902 3.997 1.00 88.62 93 ALA A C 1
ATOM 749 O O . ALA A 1 93 ? 7.030 -2.487 5.086 1.00 88.62 93 ALA A O 1
ATOM 750 N N . ALA A 1 94 ? 5.897 -2.146 3.183 1.00 91.19 94 ALA A N 1
ATOM 751 C CA . ALA A 1 94 ? 5.462 -0.810 3.574 1.00 91.19 94 ALA A CA 1
ATOM 752 C C . ALA A 1 94 ? 4.658 -0.874 4.883 1.00 91.19 94 ALA A C 1
ATOM 754 O O . ALA A 1 94 ? 3.803 -1.757 5.048 1.00 91.19 94 ALA A O 1
ATOM 755 N N . LEU A 1 95 ? 4.886 0.086 5.786 1.00 91.44 95 LEU A N 1
ATOM 756 C CA . LEU A 1 95 ? 4.214 0.142 7.090 1.00 91.44 95 LEU A CA 1
ATOM 757 C C . LEU A 1 95 ? 2.690 0.048 6.948 1.00 91.44 95 LEU A C 1
ATOM 759 O O . LEU A 1 95 ? 2.047 -0.680 7.702 1.00 91.44 95 LEU A O 1
ATOM 763 N N . PHE A 1 96 ? 2.126 0.700 5.927 1.00 93.62 96 PHE A N 1
ATOM 764 C CA . PHE A 1 96 ? 0.706 0.601 5.597 1.00 93.62 96 PHE A CA 1
ATOM 765 C C . PHE A 1 96 ? 0.244 -0.852 5.456 1.00 93.62 96 PHE A C 1
ATOM 767 O O . PHE A 1 96 ? -0.650 -1.276 6.174 1.00 93.62 96 PHE A O 1
ATOM 774 N N . THR A 1 97 ? 0.887 -1.645 4.598 1.00 93.81 97 THR A N 1
ATOM 775 C CA . THR A 1 97 ? 0.510 -3.052 4.368 1.00 93.81 97 THR A CA 1
ATOM 776 C C . THR A 1 97 ? 0.825 -3.978 5.542 1.00 93.81 97 THR A C 1
ATOM 778 O O . THR A 1 97 ? 0.227 -5.041 5.654 1.00 93.81 97 THR A O 1
ATOM 781 N N . ARG A 1 98 ? 1.730 -3.578 6.446 1.00 91.56 98 ARG A N 1
ATOM 782 C CA . ARG A 1 98 ? 1.977 -4.300 7.705 1.00 91.56 98 ARG A CA 1
ATOM 783 C C . ARG A 1 98 ? 0.828 -4.100 8.695 1.00 91.56 98 ARG A C 1
ATOM 785 O O . ARG A 1 98 ? 0.514 -5.008 9.464 1.00 91.56 98 ARG A O 1
ATOM 792 N N . LEU A 1 99 ? 0.211 -2.917 8.685 1.00 92.31 99 LEU A N 1
ATOM 793 C CA . LEU A 1 99 ? -0.935 -2.570 9.532 1.00 92.31 99 LEU A CA 1
ATOM 794 C C . LEU A 1 99 ? -2.277 -2.977 8.904 1.00 92.31 99 LEU A C 1
ATOM 796 O O . LEU A 1 99 ? -3.187 -3.367 9.625 1.00 92.31 99 LEU A O 1
ATOM 800 N N . PHE A 1 100 ? -2.387 -2.912 7.580 1.00 94.44 100 PHE A N 1
ATOM 801 C CA . PHE A 1 100 ? -3.575 -3.230 6.790 1.00 94.44 100 PHE A CA 1
ATOM 802 C C . PHE A 1 100 ? -3.201 -4.279 5.732 1.00 94.44 100 PHE A C 1
ATOM 804 O O . PHE A 1 100 ? -2.828 -3.914 4.609 1.00 94.44 100 PHE A O 1
ATOM 811 N N . PRO A 1 101 ? -3.220 -5.577 6.085 1.00 93.50 101 PRO A N 1
ATOM 812 C CA . PRO A 1 101 ? -2.736 -6.626 5.199 1.00 93.50 101 PRO A CA 1
ATOM 813 C C . PRO A 1 101 ? -3.542 -6.668 3.891 1.00 93.50 101 PRO A C 1
ATOM 815 O O . PRO A 1 101 ? -4.763 -6.471 3.904 1.00 93.50 101 PRO A O 1
ATOM 818 N N . PRO A 1 102 ? -2.882 -6.899 2.742 1.00 93.44 102 PRO A N 1
ATOM 819 C CA . PRO A 1 102 ? -3.577 -7.043 1.474 1.00 93.44 102 PRO A CA 1
ATOM 820 C C . PRO A 1 102 ? -4.295 -8.395 1.400 1.00 93.44 102 PRO A C 1
ATOM 822 O O . PRO A 1 102 ? -3.703 -9.432 1.698 1.00 93.44 102 PRO A O 1
ATOM 825 N N . HIS A 1 103 ? -5.541 -8.396 0.927 1.00 89.62 103 HIS A N 1
ATOM 826 C CA . HIS A 1 103 ? -6.312 -9.621 0.674 1.00 89.62 103 HIS A CA 1
ATOM 827 C C . HIS A 1 103 ? -6.581 -9.856 -0.821 1.00 89.62 103 HIS A C 1
ATOM 829 O O . HIS A 1 103 ? -6.963 -10.958 -1.209 1.00 89.62 103 HIS A O 1
ATOM 835 N N . ALA A 1 104 ? -6.364 -8.856 -1.684 1.00 86.69 104 ALA A N 1
ATOM 836 C CA . ALA A 1 104 ? -6.521 -9.015 -3.128 1.00 86.69 104 ALA A CA 1
ATOM 837 C C . ALA A 1 104 ? -5.565 -8.126 -3.936 1.00 86.69 104 ALA A C 1
ATOM 839 O O . ALA A 1 104 ? -5.290 -6.984 -3.574 1.00 86.69 104 ALA A O 1
ATOM 840 N N . VAL A 1 105 ? -5.114 -8.630 -5.089 1.00 89.62 105 VAL A N 1
ATOM 841 C CA . VAL A 1 105 ? -4.489 -7.815 -6.143 1.00 89.62 105 VAL A CA 1
ATOM 842 C C . VAL A 1 105 ? -5.596 -7.359 -7.085 1.00 89.62 105 VAL A C 1
ATOM 844 O O . VAL A 1 105 ? -6.266 -8.183 -7.704 1.00 89.62 105 VAL A O 1
ATOM 847 N N . ARG A 1 106 ? -5.809 -6.049 -7.198 1.00 85.56 106 ARG A N 1
ATOM 848 C CA . ARG A 1 106 ? -6.860 -5.476 -8.054 1.00 85.56 106 ARG A CA 1
ATOM 849 C C . ARG A 1 106 ? -6.344 -5.041 -9.410 1.00 85.56 106 ARG A C 1
ATOM 851 O O . ARG A 1 106 ? -7.079 -5.098 -10.391 1.00 85.56 106 ARG A O 1
ATOM 858 N N . GLN A 1 107 ? -5.088 -4.615 -9.468 1.00 84.31 107 GLN A N 1
ATOM 859 C CA . GLN A 1 107 ? -4.468 -4.188 -10.709 1.00 84.31 107 GLN A CA 1
ATOM 860 C C . GLN A 1 107 ? -2.985 -4.530 -10.703 1.00 84.31 107 GLN A C 1
ATOM 862 O O . GLN A 1 107 ? -2.302 -4.343 -9.700 1.00 84.31 107 GLN A O 1
ATOM 867 N N . LEU A 1 108 ? -2.495 -4.962 -11.860 1.00 88.88 108 LEU A N 1
ATOM 868 C CA . LEU A 1 108 ? -1.085 -4.964 -12.207 1.00 88.88 108 LEU A CA 1
ATOM 869 C C . LEU A 1 108 ? -0.968 -4.454 -13.641 1.00 88.88 108 LEU A C 1
ATOM 871 O O . LEU A 1 108 ? -1.641 -4.954 -14.542 1.00 88.88 108 LEU A O 1
ATOM 875 N N . LYS A 1 109 ? -0.154 -3.426 -13.852 1.00 86.75 109 LYS A N 1
ATOM 876 C CA . LYS A 1 109 ? 0.011 -2.789 -15.151 1.00 86.75 109 LYS A CA 1
ATOM 877 C C . LYS A 1 109 ? 1.476 -2.490 -15.398 1.00 86.75 109 LYS A C 1
ATOM 879 O O . LYS A 1 109 ? 2.112 -1.807 -14.608 1.00 86.75 109 LYS A O 1
ATOM 884 N N . ARG A 1 110 ? 1.975 -2.963 -16.532 1.00 89.81 110 ARG A N 1
ATOM 885 C CA . ARG A 1 110 ? 3.295 -2.601 -17.036 1.00 89.81 110 ARG A CA 1
ATOM 886 C C . ARG A 1 110 ? 3.356 -1.105 -17.364 1.00 89.81 110 ARG A C 1
ATOM 888 O O . ARG A 1 110 ? 2.400 -0.551 -17.918 1.00 89.81 110 ARG A O 1
ATOM 895 N N . CYS A 1 111 ? 4.474 -0.482 -17.023 1.00 85.81 111 CYS A N 1
ATOM 896 C CA . CYS A 1 111 ? 4.808 0.897 -17.352 1.00 85.81 111 CYS A CA 1
ATOM 897 C C . CYS A 1 111 ? 5.933 0.940 -18.385 1.00 85.81 111 CYS A C 1
ATOM 899 O O . CYS A 1 111 ? 6.696 -0.013 -18.537 1.00 85.81 111 CYS A O 1
ATOM 901 N N . ASP A 1 112 ? 6.016 2.062 -19.096 1.00 86.69 112 ASP A N 1
ATOM 902 C CA . ASP A 1 112 ? 7.000 2.235 -20.169 1.00 86.69 112 ASP A CA 1
ATOM 903 C C . ASP A 1 112 ? 8.405 2.515 -19.607 1.00 86.69 112 ASP A C 1
ATOM 905 O O . ASP A 1 112 ? 9.410 2.234 -20.252 1.00 86.69 112 ASP A O 1
ATOM 909 N N . SER A 1 113 ? 8.472 3.072 -18.395 1.00 86.56 113 SER A N 1
ATOM 910 C CA . SER A 1 113 ? 9.703 3.351 -17.657 1.00 86.56 113 SER A CA 1
ATOM 911 C C . SER A 1 113 ? 9.429 3.484 -16.157 1.00 86.56 113 SER A C 1
ATOM 913 O O . SER A 1 113 ? 8.276 3.601 -15.725 1.00 86.56 113 SER A O 1
ATOM 915 N N . ARG A 1 114 ? 10.500 3.540 -15.357 1.00 88.25 114 ARG A N 1
ATOM 916 C CA . ARG A 1 114 ? 10.425 3.849 -13.924 1.00 88.25 114 ARG A CA 1
ATOM 917 C C . ARG A 1 114 ? 9.782 5.212 -13.656 1.00 88.25 114 ARG A C 1
ATOM 919 O O . ARG A 1 114 ? 8.903 5.312 -12.805 1.00 88.25 114 ARG A O 1
ATOM 926 N N . ASP A 1 115 ? 10.164 6.240 -14.411 1.00 87.81 115 ASP A N 1
ATOM 927 C CA . ASP A 1 115 ? 9.597 7.589 -14.271 1.00 87.81 115 ASP A CA 1
ATOM 928 C C . ASP A 1 115 ? 8.099 7.613 -14.604 1.00 87.81 115 ASP A C 1
ATOM 930 O O . ASP A 1 115 ? 7.306 8.266 -13.920 1.00 87.81 115 ASP A O 1
ATOM 934 N N . ASP A 1 116 ? 7.686 6.861 -15.629 1.00 85.94 116 ASP A N 1
ATOM 935 C CA . ASP A 1 116 ? 6.272 6.696 -15.955 1.00 85.94 116 ASP A CA 1
ATOM 936 C C . ASP A 1 116 ? 5.517 5.988 -14.821 1.00 85.94 116 ASP A C 1
ATOM 938 O O . ASP A 1 116 ? 4.416 6.411 -14.463 1.00 85.94 116 ASP A O 1
ATOM 942 N N . ALA A 1 117 ? 6.115 4.962 -14.209 1.00 88.94 117 ALA A N 1
ATOM 943 C CA . ALA A 1 117 ? 5.529 4.257 -13.074 1.00 88.94 117 ALA A CA 1
ATOM 944 C C . ALA A 1 117 ? 5.345 5.171 -11.853 1.00 88.94 117 ALA A C 1
ATOM 946 O O . ALA A 1 117 ? 4.235 5.241 -11.328 1.00 88.94 117 ALA A O 1
ATOM 947 N N . LEU A 1 118 ? 6.374 5.935 -11.465 1.00 88.25 118 LEU A N 1
ATOM 948 C CA . LEU A 1 118 ? 6.315 6.895 -10.352 1.00 88.25 118 LEU A CA 1
ATOM 949 C C . LEU A 1 118 ? 5.217 7.945 -10.571 1.00 88.25 118 LEU A C 1
ATOM 951 O O . LEU A 1 118 ? 4.379 8.192 -9.702 1.00 88.25 118 LEU A O 1
ATOM 955 N N . ARG A 1 119 ? 5.165 8.529 -11.774 1.00 86.88 119 ARG A N 1
ATOM 956 C CA . ARG A 1 119 ? 4.140 9.516 -12.136 1.00 86.88 119 ARG A CA 1
ATOM 957 C C . ARG A 1 119 ? 2.735 8.913 -12.090 1.00 86.88 119 ARG A C 1
ATOM 959 O O . ARG A 1 119 ? 1.798 9.561 -11.624 1.00 86.88 119 ARG A O 1
ATOM 966 N N . ARG A 1 120 ? 2.556 7.691 -12.602 1.00 85.44 120 ARG A N 1
ATOM 967 C CA . ARG A 1 120 ? 1.255 7.006 -12.588 1.00 85.44 120 ARG A CA 1
ATOM 968 C C . ARG A 1 120 ? 0.834 6.589 -11.187 1.00 85.44 120 ARG A C 1
ATOM 970 O O . ARG A 1 120 ? -0.357 6.659 -10.911 1.00 85.44 120 ARG A O 1
ATOM 977 N N . GLU A 1 121 ? 1.766 6.190 -10.329 1.00 88.69 121 GLU A N 1
ATOM 978 C CA . GLU A 1 121 ? 1.504 5.873 -8.926 1.00 88.69 121 GLU A CA 1
ATOM 979 C C . GLU A 1 121 ? 0.946 7.093 -8.189 1.00 88.69 121 GLU A C 1
ATOM 981 O O . GLU A 1 121 ? -0.153 7.020 -7.636 1.00 88.69 121 GLU A O 1
ATOM 986 N N . ALA A 1 122 ? 1.630 8.239 -8.286 1.00 85.94 122 ALA A N 1
ATOM 987 C CA . ALA A 1 122 ? 1.181 9.490 -7.677 1.00 85.94 122 ALA A CA 1
ATOM 988 C C . ALA A 1 122 ? -0.213 9.910 -8.176 1.00 85.94 122 ALA A C 1
ATOM 990 O O . ALA A 1 122 ? -1.110 10.186 -7.376 1.00 85.94 122 ALA A O 1
ATOM 991 N N . LEU A 1 123 ? -0.421 9.892 -9.500 1.00 81.12 123 LEU A N 1
ATOM 992 C CA . LEU A 1 123 ? -1.705 10.245 -10.114 1.00 81.12 123 LEU A CA 1
ATOM 993 C C . LEU A 1 123 ? -2.827 9.276 -9.731 1.00 81.12 123 LEU A C 1
ATOM 995 O O . LEU A 1 123 ? -3.965 9.704 -9.546 1.00 81.12 123 LEU A O 1
A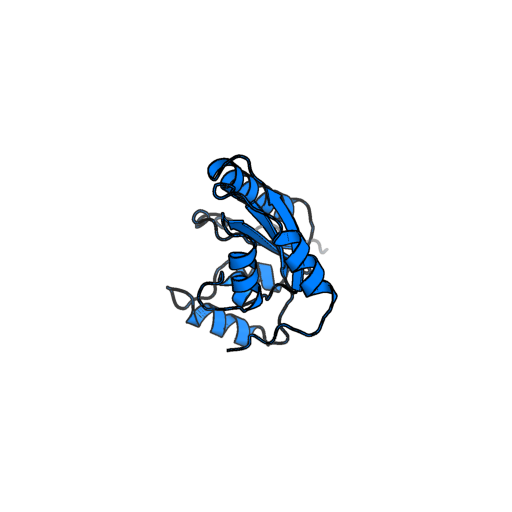TOM 999 N N . LEU A 1 124 ? -2.540 7.975 -9.650 1.00 79.44 124 LEU A N 1
ATOM 1000 C CA . LEU A 1 124 ? -3.533 6.971 -9.282 1.00 79.44 124 LEU A CA 1
ATOM 1001 C C . LEU A 1 124 ? -3.935 7.124 -7.813 1.00 79.44 124 LEU A C 1
ATOM 1003 O O . LEU A 1 124 ? -5.130 7.168 -7.533 1.00 79.44 124 LEU A O 1
ATOM 1007 N N . ARG A 1 125 ? -2.965 7.290 -6.901 1.00 86.38 125 ARG A N 1
ATOM 1008 C CA . ARG A 1 125 ? -3.220 7.582 -5.481 1.00 86.38 125 ARG A CA 1
ATOM 1009 C C . ARG A 1 125 ? -4.119 8.809 -5.327 1.00 86.38 125 ARG A C 1
ATOM 1011 O O . ARG A 1 125 ? -5.141 8.732 -4.650 1.00 86.38 125 ARG A O 1
ATOM 1018 N N . GLN A 1 126 ? -3.757 9.921 -5.971 1.00 79.19 126 GLN A N 1
ATOM 1019 C CA . GLN A 1 126 ? -4.523 11.165 -5.899 1.00 79.19 126 GLN A CA 1
ATOM 1020 C C . GLN A 1 126 ? -5.957 10.968 -6.405 1.00 79.19 126 GLN A C 1
ATOM 1022 O O . GLN A 1 126 ? -6.911 11.244 -5.682 1.00 79.19 126 GLN A O 1
ATOM 1027 N N . ARG A 1 127 ? -6.121 10.414 -7.613 1.00 71.62 127 ARG A N 1
ATOM 1028 C CA . ARG A 1 127 ? -7.446 10.205 -8.216 1.00 71.62 127 ARG A CA 1
ATOM 1029 C C . ARG A 1 127 ? -8.342 9.299 -7.385 1.00 71.62 127 ARG A C 1
ATOM 1031 O O . ARG A 1 127 ? -9.540 9.536 -7.336 1.00 71.62 127 ARG A O 1
ATOM 1038 N N . LEU A 1 128 ? -7.792 8.258 -6.763 1.00 72.94 128 LEU A N 1
ATOM 1039 C CA . LEU A 1 128 ? -8.570 7.357 -5.914 1.00 72.94 128 LEU A CA 1
ATOM 1040 C C . LEU A 1 128 ? -9.086 8.073 -4.662 1.00 72.94 128 LEU A C 1
ATOM 1042 O O . LEU A 1 128 ? -10.263 7.928 -4.342 1.00 72.94 128 LEU A O 1
ATOM 1046 N N . ASN A 1 129 ? -8.240 8.879 -4.012 1.00 73.50 129 ASN A N 1
ATOM 1047 C CA . ASN A 1 129 ? -8.634 9.671 -2.844 1.00 73.50 129 ASN A CA 1
ATOM 1048 C C . ASN A 1 129 ? -9.646 10.781 -3.186 1.00 73.50 129 ASN A C 1
ATOM 1050 O O . ASN A 1 129 ? -10.484 11.110 -2.355 1.00 73.50 129 ASN A O 1
ATOM 1054 N N . GLU A 1 130 ? -9.595 11.349 -4.395 1.00 72.25 130 GLU A N 1
ATOM 1055 C CA . GLU A 1 130 ? -10.542 12.383 -4.842 1.00 72.25 130 GLU A CA 1
ATOM 1056 C C . GLU A 1 130 ? -11.879 11.807 -5.336 1.00 72.25 130 GLU A C 1
ATOM 1058 O O . GLU A 1 130 ? -12.930 12.411 -5.130 1.00 72.25 130 GLU A O 1
ATOM 1063 N N . ALA A 1 131 ? -11.853 10.665 -6.029 1.00 63.81 131 ALA A N 1
ATOM 1064 C CA . ALA A 1 131 ? -13.011 10.169 -6.773 1.00 63.81 131 ALA A CA 1
ATOM 1065 C C . ALA A 1 131 ? -13.913 9.218 -5.979 1.00 63.81 131 ALA A C 1
ATOM 1067 O O . ALA A 1 131 ? -15.087 9.076 -6.325 1.00 63.81 131 ALA A O 1
ATOM 1068 N N . ILE A 1 132 ? -13.381 8.519 -4.971 1.00 69.50 132 ILE A N 1
ATOM 1069 C CA . ILE A 1 132 ? -14.113 7.461 -4.271 1.00 69.50 132 ILE A CA 1
ATOM 1070 C C . ILE A 1 132 ? -14.331 7.872 -2.820 1.00 69.50 132 ILE A C 1
ATOM 1072 O O . ILE A 1 132 ? -13.425 7.833 -1.989 1.00 69.50 132 ILE A O 1
ATOM 1076 N N . GLU A 1 133 ? -15.575 8.230 -2.507 1.00 67.50 133 GLU A N 1
ATOM 1077 C CA . GLU A 1 133 ? -15.970 8.571 -1.146 1.00 67.50 133 GLU A CA 1
ATOM 1078 C C . GLU A 1 133 ? -15.665 7.404 -0.191 1.00 67.50 133 GLU A C 1
ATOM 1080 O O . GLU A 1 133 ? -15.983 6.245 -0.471 1.00 67.50 133 GLU A O 1
ATOM 1085 N N . LYS A 1 134 ? -15.066 7.714 0.965 1.00 73.31 134 LYS A N 1
ATOM 1086 C CA . LYS A 1 134 ? -14.716 6.748 2.026 1.00 73.31 134 LYS A CA 1
ATOM 1087 C C . LYS A 1 134 ? -13.676 5.691 1.629 1.00 73.31 134 LYS A C 1
ATOM 1089 O O . LYS A 1 134 ? -13.499 4.729 2.379 1.00 73.31 134 LYS A O 1
ATOM 1094 N N . LEU A 1 135 ? -12.972 5.856 0.511 1.00 82.38 135 LEU A N 1
ATOM 1095 C CA . LEU A 1 135 ? -11.764 5.095 0.204 1.00 82.38 135 LEU A CA 1
ATOM 1096 C C . LEU A 1 135 ? -10.529 5.880 0.652 1.00 82.38 135 LEU A C 1
ATOM 1098 O O . LEU A 1 135 ? -10.474 7.097 0.514 1.00 82.38 135 LEU A O 1
ATOM 1102 N N . PHE A 1 136 ? -9.532 5.169 1.167 1.00 84.69 136 PHE A N 1
ATOM 1103 C CA . PHE A 1 136 ? -8.203 5.713 1.402 1.00 84.69 136 PHE A CA 1
ATOM 1104 C C . PHE A 1 136 ? -7.169 4.937 0.585 1.00 84.69 136 PHE A C 1
ATOM 1106 O O . PHE A 1 136 ? -7.001 3.726 0.760 1.00 84.69 136 PHE A O 1
ATOM 1113 N N . ALA A 1 137 ? -6.492 5.651 -0.314 1.00 80.19 137 ALA A N 1
ATOM 1114 C CA . ALA A 1 137 ? -5.395 5.157 -1.130 1.00 80.19 137 ALA A CA 1
ATOM 1115 C C . ALA A 1 137 ? -4.052 5.647 -0.589 1.00 80.19 137 ALA A C 1
ATOM 1117 O O . ALA A 1 137 ? -3.781 6.852 -0.563 1.00 80.19 137 ALA A O 1
ATOM 1118 N N . TYR A 1 138 ? -3.196 4.700 -0.216 1.00 90.31 138 TYR A N 1
ATOM 1119 C CA . TYR A 1 138 ? -1.833 4.956 0.232 1.00 90.31 138 TYR A CA 1
ATOM 1120 C C . TYR A 1 138 ? -0.816 4.594 -0.853 1.00 90.31 138 TYR A C 1
ATOM 1122 O O . TYR A 1 138 ? -1.007 3.623 -1.580 1.00 90.31 138 TYR A O 1
ATOM 1130 N N . SER A 1 139 ? 0.279 5.347 -0.931 1.00 86.69 139 SER A N 1
ATOM 1131 C CA . SER A 1 139 ? 1.488 4.979 -1.673 1.00 86.69 139 SER A CA 1
ATOM 1132 C C . SER A 1 139 ? 2.707 5.478 -0.894 1.00 86.69 139 SER A C 1
ATOM 1134 O O . SER A 1 139 ? 2.612 6.458 -0.155 1.00 86.69 139 SER A O 1
ATOM 1136 N N . ASP A 1 140 ? 3.819 4.757 -1.026 1.00 82.19 140 ASP A N 1
ATOM 1137 C CA . ASP A 1 140 ? 5.058 4.961 -0.260 1.00 82.19 140 ASP A CA 1
ATOM 1138 C C . ASP A 1 140 ? 6.050 5.885 -0.991 1.00 82.19 140 ASP A C 1
ATOM 1140 O O . ASP A 1 140 ? 7.258 5.823 -0.780 1.00 82.19 140 ASP A O 1
ATOM 1144 N N . LEU A 1 141 ? 5.558 6.711 -1.920 1.00 80.81 141 LEU A N 1
ATOM 1145 C CA . LEU A 1 141 ? 6.390 7.707 -2.586 1.00 80.81 141 LEU A CA 1
ATOM 1146 C C . LEU A 1 141 ? 6.890 8.714 -1.543 1.00 80.81 141 LEU A C 1
ATOM 1148 O O . LEU A 1 141 ? 6.094 9.452 -0.961 1.00 80.81 141 LEU A O 1
ATOM 1152 N N . GLU A 1 142 ? 8.207 8.750 -1.321 1.00 50.69 142 GLU A N 1
ATOM 1153 C CA . GLU A 1 142 ? 8.862 9.795 -0.533 1.00 50.69 142 GLU A CA 1
ATOM 1154 C C . GLU A 1 142 ? 8.558 11.159 -1.165 1.00 50.69 142 GLU A C 1
ATOM 1156 O O . GLU A 1 142 ? 9.114 11.526 -2.201 1.00 50.69 142 GLU A O 1
ATOM 1161 N N . GLY A 1 143 ? 7.624 11.899 -0.570 1.00 44.84 143 GLY A N 1
ATOM 1162 C CA . GLY A 1 143 ? 7.239 13.218 -1.060 1.00 44.84 143 GLY A CA 1
ATOM 1163 C C . GLY A 1 143 ? 5.778 13.556 -0.813 1.00 44.84 143 GLY A C 1
ATOM 1164 O O . GLY A 1 143 ? 5.052 13.807 -1.764 1.00 44.84 143 GLY A O 1
ATOM 1165 N N . ASP A 1 144 ? 5.353 13.570 0.449 1.00 42.19 144 ASP A N 1
ATOM 1166 C CA . ASP A 1 144 ? 4.207 14.374 0.891 1.00 42.19 144 ASP A CA 1
ATOM 1167 C C . ASP A 1 144 ? 4.278 14.575 2.417 1.00 42.19 144 ASP A C 1
ATOM 1169 O O . ASP A 1 144 ? 3.370 14.239 3.173 1.00 42.19 144 ASP A O 1
ATOM 1173 N N . GLU A 1 145 ? 5.367 15.185 2.898 1.00 37.72 145 GLU A N 1
ATOM 1174 C CA . GLU A 1 145 ? 5.408 15.775 4.250 1.00 37.72 145 GLU A CA 1
ATOM 1175 C C . GLU A 1 145 ? 4.499 17.024 4.374 1.00 37.72 145 GLU A C 1
ATOM 1177 O O . GLU A 1 145 ? 4.530 17.708 5.390 1.00 37.72 145 GLU A O 1
ATOM 1182 N N . ASN A 1 146 ? 3.673 17.344 3.364 1.00 34.12 146 ASN A N 1
ATOM 1183 C CA . ASN A 1 146 ? 3.001 18.643 3.259 1.00 34.12 146 ASN A CA 1
ATOM 1184 C C . ASN A 1 146 ? 1.521 18.624 2.820 1.00 34.12 146 ASN A C 1
ATOM 1186 O O . ASN A 1 146 ? 1.009 19.666 2.418 1.00 34.12 146 ASN A O 1
ATOM 1190 N N . TRP A 1 147 ? 0.789 17.506 2.929 1.00 38.16 147 TRP A N 1
ATOM 1191 C CA . TRP A 1 147 ? -0.652 17.504 2.586 1.00 38.16 147 TRP A CA 1
ATOM 1192 C C . TRP A 1 147 ? -1.600 17.951 3.721 1.00 38.16 147 TRP A C 1
ATOM 1194 O O . TRP A 1 147 ? -2.807 18.030 3.525 1.00 38.16 147 TRP A O 1
ATOM 1204 N N . PHE A 1 148 ? -1.095 18.303 4.907 1.00 36.09 148 PHE A N 1
ATOM 1205 C CA . PHE A 1 148 ? -1.932 18.892 5.962 1.00 36.09 148 PHE A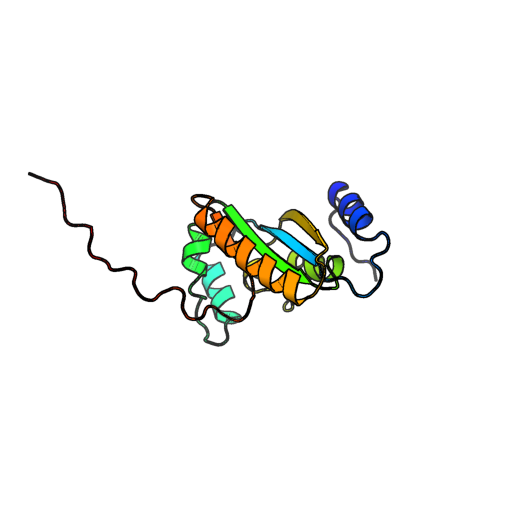 CA 1
ATOM 1206 C C . PHE A 1 148 ? -1.285 20.135 6.569 1.00 36.09 148 PHE A C 1
ATOM 1208 O O . PHE A 1 148 ? -0.844 20.143 7.714 1.00 36.09 148 PHE A O 1
ATOM 1215 N N . THR A 1 149 ? -1.292 21.231 5.815 1.00 34.84 149 THR A N 1
ATOM 1216 C CA . THR A 1 149 ? -1.528 22.534 6.440 1.00 34.84 149 THR A CA 1
ATOM 1217 C C . THR A 1 149 ? -2.892 23.035 5.986 1.00 34.84 149 THR A C 1
ATOM 1219 O O . THR A 1 149 ? -3.162 23.155 4.793 1.00 34.84 149 THR A O 1
ATOM 1222 N N . THR A 1 150 ? -3.736 23.342 6.975 1.00 34.69 150 THR A N 1
ATOM 1223 C CA . THR A 1 150 ? -5.086 23.933 6.887 1.00 34.69 150 THR A CA 1
ATOM 1224 C C . THR A 1 150 ? -6.249 22.975 6.570 1.00 34.69 150 THR A C 1
ATOM 1226 O O . THR A 1 150 ? -6.813 22.984 5.482 1.00 34.69 150 THR A O 1
ATOM 1229 N N . ILE A 1 151 ? -6.694 22.213 7.580 1.00 35.59 151 ILE A N 1
ATOM 1230 C CA . ILE A 1 151 ? -8.138 22.195 7.865 1.00 35.59 151 ILE A CA 1
ATOM 1231 C C . ILE A 1 151 ? -8.371 23.450 8.707 1.00 35.59 151 ILE A C 1
ATOM 1233 O O . ILE A 1 151 ? -7.877 23.546 9.828 1.00 35.59 151 ILE A O 1
ATOM 1237 N N . ASP A 1 152 ? -9.004 24.453 8.110 1.00 35.06 152 ASP A N 1
ATOM 1238 C CA . ASP A 1 152 ? -9.547 25.593 8.840 1.00 35.06 152 ASP A CA 1
ATOM 1239 C C . ASP A 1 152 ? -10.835 25.116 9.529 1.00 35.06 152 ASP A C 1
ATOM 1241 O O . ASP A 1 152 ? -11.823 24.801 8.865 1.00 35.06 152 ASP A O 1
ATOM 1245 N N . ASP A 1 153 ? -10.796 24.999 10.857 1.00 38.69 153 ASP A N 1
ATOM 1246 C CA . ASP A 1 153 ? -11.930 24.677 11.735 1.00 38.69 153 ASP A CA 1
ATOM 1247 C C . ASP A 1 153 ? -12.902 25.872 11.861 1.00 38.69 153 ASP A C 1
ATOM 1249 O O . ASP A 1 153 ? -13.277 26.294 12.958 1.00 38.69 153 ASP A O 1
ATOM 1253 N N . SER A 1 154 ? -13.335 26.450 10.740 1.00 39.31 154 SER A N 1
ATOM 1254 C CA . SER A 1 154 ? -14.286 27.565 10.743 1.00 39.31 154 SER A CA 1
ATOM 1255 C C . SER A 1 154 ? -15.440 27.381 9.761 1.00 39.31 154 SER A C 1
ATOM 1257 O O . SER A 1 154 ? -15.722 28.255 8.955 1.00 39.31 154 SER A O 1
ATOM 1259 N N . ASP A 1 155 ? -16.183 26.273 9.873 1.00 38.94 155 ASP A N 1
ATOM 1260 C CA . ASP A 1 155 ? -17.555 26.255 9.330 1.00 38.94 155 ASP A CA 1
ATOM 1261 C C . ASP A 1 155 ? -18.553 25.356 10.084 1.00 38.94 155 ASP A C 1
ATOM 1263 O O . ASP A 1 155 ? -19.431 24.710 9.512 1.00 38.94 155 ASP A O 1
ATOM 1267 N N . THR A 1 156 ? -18.471 25.344 11.420 1.00 43.62 156 THR A N 1
ATOM 1268 C CA . THR A 1 156 ? -19.574 24.856 12.269 1.00 43.62 156 THR A CA 1
ATOM 1269 C C . THR A 1 156 ? -19.914 25.825 13.397 1.00 43.62 156 THR A C 1
ATOM 1271 O O . THR A 1 156 ? -19.581 25.612 14.560 1.00 43.62 156 THR A O 1
ATOM 1274 N N . ALA A 1 157 ? -20.658 26.869 13.048 1.00 35.81 157 ALA A N 1
ATOM 1275 C CA . ALA A 1 157 ? -21.656 27.512 13.902 1.00 35.81 157 ALA A CA 1
ATOM 1276 C C . ALA A 1 157 ? -22.725 28.043 12.933 1.00 35.81 157 ALA A C 1
ATOM 1278 O O . ALA A 1 157 ? -22.450 28.935 12.149 1.00 35.81 157 ALA A O 1
ATOM 1279 N N . GLY A 1 158 ? -23.930 27.509 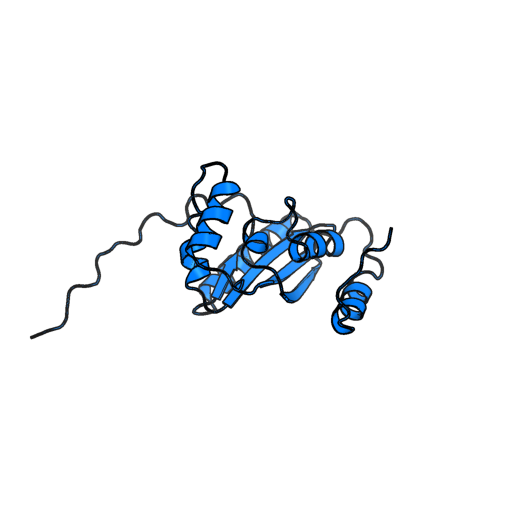12.795 1.00 29.55 158 GLY A N 1
ATOM 1280 C CA . GLY A 1 158 ? -24.824 26.878 13.747 1.00 29.55 158 GLY A CA 1
ATOM 1281 C C . GLY A 1 158 ? -26.216 27.367 13.341 1.00 29.55 158 GLY A C 1
ATOM 1282 O O . GLY A 1 158 ? -26.530 28.539 13.515 1.00 29.55 158 GLY A O 1
ATOM 1283 N N . VAL A 1 159 ? -27.035 26.498 12.746 1.00 37.62 159 VAL A N 1
ATOM 1284 C CA . VAL A 1 159 ? -28.465 26.768 12.550 1.00 37.62 159 VAL A CA 1
ATOM 1285 C C . VAL A 1 159 ? -29.192 26.244 13.777 1.00 37.62 159 VAL A C 1
ATOM 1287 O O . VAL A 1 159 ? -29.357 25.034 13.886 1.00 37.62 159 VAL A O 1
ATOM 1290 N N . VAL A 1 160 ? -29.644 27.133 14.668 1.00 37.12 160 VAL A N 1
ATOM 1291 C CA . VAL A 1 160 ? -30.830 26.906 15.512 1.00 37.12 160 VAL A CA 1
ATOM 1292 C C . VAL A 1 160 ? -31.414 28.257 15.956 1.00 37.12 160 VAL A C 1
ATOM 1294 O O . VAL A 1 160 ? -30.712 29.021 16.614 1.00 37.12 160 VAL A O 1
ATOM 1297 N N . GLY A 1 161 ? -32.701 28.498 15.666 1.00 33.34 161 GLY A N 1
ATOM 1298 C CA . GLY A 1 161 ? -33.538 29.513 16.332 1.00 33.34 161 GLY A CA 1
ATOM 1299 C C . GLY A 1 161 ? -33.965 30.689 15.473 1.00 33.34 161 GLY A C 1
ATOM 1300 O O . GLY A 1 161 ? -33.296 31.736 15.573 1.00 33.34 161 GLY A O 1
#

pLDDT: mean 73.08, std 21.76, range [24.52, 94.69]

Sequence (161 aa):
MEIKLPSDPTYRETARLLTESVEAEETYLYLLECERPNETVQTMIQRAESHSYYNTAPSWMEIALRAHHLVYVGQTENPIGRITTHAQGTDDAALFTRLFPPHAVRQLKRCDSRDDALRREALLRQRLNEAIEKLFAYSDLEGDENWFTTIDDSDTAGVVG

Foldseek 3Di:
DDDDDPPDPVVVVVLVVVPPDDDQDWKKKWKFWWAQDPDDPVVLQQLQLVLDPNSGHDPCSVLVVQFPTEMEIEMDSCVSVQLVCLQVLDNPHDSSSVRTPTPDTPDMGIDPHPVRNLVVSVVVQVCCVVPDPRYHYDYPPPDPPDPDDDPPPPDDDDDDD

Radius of gyration: 18.1 Å; chains: 1; bounding box: 48×56×40 Å